Protein AF-A0AA39US02-F1 (afdb_monomer)

Structure (mmCIF, N/CA/C/O backbone):
data_AF-A0AA39US02-F1
#
_entry.id   AF-A0AA39US02-F1
#
loop_
_atom_site.group_PDB
_atom_site.id
_atom_site.type_symbol
_atom_site.label_atom_id
_atom_site.label_alt_id
_atom_site.label_comp_id
_atom_site.label_asym_id
_atom_site.label_entity_id
_atom_site.label_seq_id
_atom_site.pdbx_PDB_ins_code
_atom_site.Cartn_x
_atom_site.Cartn_y
_atom_site.Cartn_z
_atom_site.occupancy
_atom_site.B_iso_or_equiv
_atom_site.auth_seq_id
_atom_site.auth_comp_id
_atom_site.auth_asym_id
_atom_site.auth_atom_id
_atom_site.pdbx_PDB_model_num
ATOM 1 N N . MET A 1 1 ? -36.348 -2.500 41.855 1.00 36.16 1 MET A N 1
ATOM 2 C CA . MET A 1 1 ? -35.768 -3.757 41.333 1.00 36.16 1 MET A CA 1
ATOM 3 C C . MET A 1 1 ? -35.780 -3.617 39.816 1.00 36.16 1 MET A C 1
ATOM 5 O O . MET A 1 1 ? -36.863 -3.506 39.274 1.00 36.16 1 MET A O 1
ATOM 9 N N . SER A 1 2 ? -34.667 -3.155 39.231 1.00 40.91 2 SER A N 1
ATOM 10 C CA . SER A 1 2 ? -33.754 -3.962 38.389 1.00 40.91 2 SER A CA 1
ATOM 11 C C . SER A 1 2 ? -34.425 -4.454 37.097 1.00 40.91 2 SER A C 1
ATOM 13 O O . SER A 1 2 ? -35.459 -5.095 37.196 1.00 40.91 2 SER A O 1
ATOM 15 N N . ASN A 1 3 ? -33.932 -4.268 35.872 1.00 40.62 3 ASN A N 1
ATOM 16 C CA . ASN A 1 3 ? -32.746 -3.638 35.269 1.00 40.62 3 ASN A CA 1
ATOM 17 C C . ASN A 1 3 ? -32.975 -3.701 33.740 1.00 40.62 3 ASN A C 1
ATOM 19 O O . ASN A 1 3 ? -33.806 -4.485 33.285 1.00 40.62 3 ASN A O 1
ATOM 23 N N . GLY A 1 4 ? -32.164 -2.996 32.947 1.00 38.41 4 GLY A N 1
ATOM 24 C CA . GLY A 1 4 ? -31.862 -3.464 31.586 1.00 38.41 4 GLY A CA 1
ATOM 25 C C . GLY A 1 4 ? -31.944 -2.398 30.513 1.00 38.41 4 GLY A C 1
ATOM 26 O O . GLY A 1 4 ? -32.819 -2.432 29.657 1.00 38.41 4 GLY A O 1
ATOM 27 N N . TRP A 1 5 ? -31.005 -1.462 30.567 1.00 33.34 5 TRP A N 1
ATOM 28 C CA . TRP A 1 5 ? -30.626 -0.594 29.467 1.00 33.34 5 TRP A CA 1
ATOM 29 C C . TRP A 1 5 ? -30.527 -1.391 28.160 1.00 33.34 5 TRP A C 1
ATOM 31 O O . TRP A 1 5 ? -29.700 -2.293 28.037 1.00 33.34 5 TRP A O 1
ATOM 41 N N . ALA A 1 6 ? -31.362 -1.044 27.181 1.00 42.78 6 ALA A N 1
ATOM 42 C CA . ALA A 1 6 ? -31.100 -1.374 25.791 1.00 42.78 6 ALA A CA 1
ATOM 43 C C . ALA A 1 6 ? -29.946 -0.476 25.344 1.00 42.78 6 ALA A C 1
ATOM 45 O O . ALA A 1 6 ? -30.147 0.624 24.829 1.00 42.78 6 ALA A O 1
ATOM 46 N N . GLU A 1 7 ? -28.728 -0.929 25.620 1.00 45.16 7 GLU A N 1
ATOM 47 C CA . GLU A 1 7 ? -27.523 -0.394 25.012 1.00 45.16 7 GLU A CA 1
ATOM 48 C C . GLU A 1 7 ? -27.620 -0.731 23.523 1.00 45.16 7 GLU A C 1
ATOM 50 O O . GLU A 1 7 ? -27.273 -1.818 23.061 1.00 45.16 7 GLU A O 1
ATOM 55 N N . GLN A 1 8 ? -28.243 0.181 22.779 1.00 40.25 8 GLN A N 1
ATOM 56 C CA . GLN A 1 8 ? -28.275 0.149 21.331 1.00 40.25 8 GLN A CA 1
ATOM 57 C C . GLN A 1 8 ? -26.829 0.311 20.888 1.00 40.25 8 GLN A C 1
ATOM 59 O O . GLN A 1 8 ? -26.311 1.424 20.798 1.00 40.25 8 GLN A O 1
ATOM 64 N N . GLN A 1 9 ? -26.166 -0.821 20.664 1.00 37.00 9 GLN A N 1
ATOM 65 C CA . GLN A 1 9 ? -24.922 -0.864 19.924 1.00 37.00 9 GLN A CA 1
ATOM 66 C C . GLN A 1 9 ? -25.220 -0.182 18.596 1.00 37.00 9 GLN A C 1
ATOM 68 O O . GLN A 1 9 ? -25.953 -0.706 17.755 1.00 37.00 9 GLN A O 1
ATOM 73 N N . THR A 1 10 ? -24.731 1.043 18.446 1.00 37.12 10 THR A N 1
ATOM 74 C CA . THR A 1 10 ? -24.774 1.728 17.170 1.00 37.12 10 THR A CA 1
ATOM 75 C C . THR A 1 10 ? -23.945 0.862 16.238 1.00 37.12 10 THR A C 1
ATOM 77 O O . THR A 1 10 ? -22.725 0.785 16.355 1.00 37.12 10 THR A O 1
ATOM 80 N N . VAL A 1 11 ? -24.616 0.122 15.354 1.00 44.53 11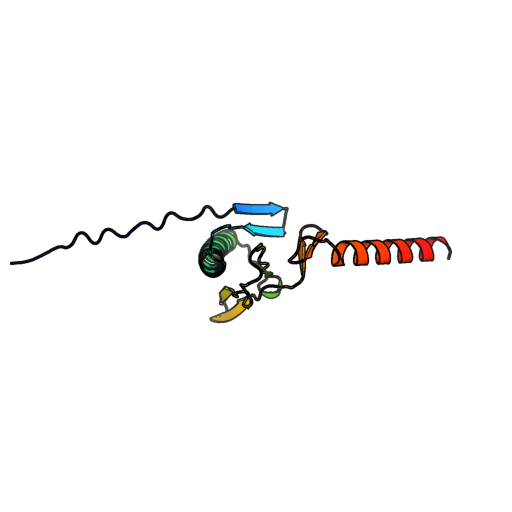 VAL A N 1
ATOM 81 C CA . VAL A 1 11 ? -23.948 -0.548 14.244 1.00 44.53 11 VAL A CA 1
ATOM 82 C C . VAL A 1 11 ? -23.363 0.587 13.423 1.00 44.53 11 VAL A C 1
ATOM 84 O O . VAL A 1 11 ? -24.062 1.239 12.648 1.00 44.53 11 VAL A O 1
ATOM 87 N N . GLN A 1 12 ? -22.102 0.914 13.692 1.00 40.81 12 GLN A N 1
ATOM 88 C CA . GLN A 1 12 ? -21.359 1.921 12.967 1.00 40.81 12 GLN A CA 1
ATOM 89 C C . GLN A 1 12 ? -21.385 1.459 11.517 1.00 40.81 12 GLN A C 1
ATOM 91 O O . GLN A 1 12 ? -20.768 0.447 11.194 1.00 40.81 12 GLN A O 1
ATOM 96 N N . GLN A 1 13 ? -22.195 2.118 10.681 1.00 43.53 13 GLN A N 1
ATOM 97 C CA . GLN A 1 13 ? -22.382 1.713 9.292 1.00 43.53 13 GLN A CA 1
ATOM 98 C C . GLN A 1 13 ? -20.999 1.532 8.669 1.00 43.53 13 GLN A C 1
ATOM 100 O O . GLN A 1 13 ? -20.224 2.492 8.566 1.00 43.53 13 GLN A O 1
ATOM 105 N N . ALA A 1 14 ? -20.673 0.277 8.346 1.00 52.28 14 ALA A N 1
ATOM 106 C CA . ALA A 1 14 ? -19.401 -0.078 7.755 1.00 52.28 14 ALA A CA 1
ATOM 107 C C . ALA A 1 14 ? -19.280 0.743 6.478 1.00 52.28 14 ALA A C 1
ATOM 109 O O . ALA A 1 14 ? -20.109 0.643 5.573 1.00 52.28 14 ALA A O 1
ATOM 110 N N . THR A 1 15 ? -18.288 1.626 6.434 1.00 60.59 15 THR A N 1
ATOM 111 C CA . THR A 1 15 ? -17.992 2.330 5.191 1.00 60.59 15 THR A CA 1
ATOM 112 C C . THR A 1 15 ? -17.558 1.239 4.212 1.00 60.59 15 THR A C 1
ATOM 114 O O . THR A 1 15 ? -16.661 0.473 4.573 1.00 60.59 15 THR A O 1
ATOM 117 N N . PRO A 1 16 ? -18.222 1.071 3.053 1.00 83.44 16 PRO A N 1
ATOM 118 C CA . PRO A 1 16 ? -17.958 -0.070 2.190 1.00 83.44 16 PRO A CA 1
ATOM 119 C C . PRO A 1 16 ? -16.492 -0.040 1.760 1.00 83.44 16 PRO A C 1
ATOM 121 O O . PRO A 1 16 ? -16.018 0.948 1.197 1.00 83.44 16 PRO A O 1
ATOM 124 N N . VAL A 1 17 ? -15.768 -1.112 2.080 1.00 94.31 17 VAL A N 1
ATOM 125 C CA . VAL A 1 17 ? -14.388 -1.307 1.638 1.00 94.31 17 VAL A CA 1
ATOM 126 C C . VAL A 1 17 ? -14.427 -1.963 0.273 1.00 94.31 17 VAL A C 1
ATOM 128 O O . VAL A 1 17 ? -15.048 -3.010 0.099 1.00 94.31 17 VAL A O 1
ATOM 131 N N . SER A 1 18 ? -13.744 -1.361 -0.691 1.00 95.19 18 SER A N 1
ATOM 132 C CA . SER A 1 18 ? -13.593 -1.931 -2.023 1.00 95.19 18 SER A CA 1
ATOM 133 C C . SER A 1 18 ? -12.334 -2.786 -2.076 1.00 95.19 18 SER A C 1
ATOM 135 O O . SER A 1 18 ? -11.237 -2.298 -1.802 1.00 95.19 18 SER A O 1
ATOM 137 N N . LEU A 1 19 ? -12.488 -4.048 -2.467 1.00 93.75 19 LEU A N 1
ATOM 138 C CA . LEU A 1 19 ? -11.388 -4.956 -2.776 1.00 93.75 19 LEU A CA 1
ATOM 139 C C . LEU A 1 19 ? -11.215 -5.031 -4.295 1.00 93.75 19 LEU A C 1
ATOM 141 O O . LEU A 1 19 ? -12.167 -5.328 -5.014 1.00 93.75 19 LEU A O 1
ATOM 145 N N . PHE A 1 20 ? -9.999 -4.794 -4.779 1.00 93.62 20 PHE A N 1
ATOM 146 C CA . PHE A 1 20 ? -9.627 -5.035 -6.170 1.00 93.62 20 PHE A CA 1
ATOM 147 C C . PHE A 1 20 ? -8.497 -6.056 -6.210 1.00 93.62 20 PHE A C 1
ATOM 149 O O . PHE A 1 20 ? -7.518 -5.912 -5.481 1.00 93.62 20 PHE A O 1
ATOM 156 N N . MET A 1 21 ? -8.622 -7.047 -7.086 1.00 92.31 21 MET A N 1
ATOM 157 C CA . MET A 1 21 ? -7.646 -8.119 -7.255 1.00 92.31 21 MET A CA 1
ATOM 158 C C . MET A 1 21 ? -7.291 -8.266 -8.732 1.00 92.31 21 MET A C 1
ATOM 160 O O . MET A 1 21 ? -8.161 -8.144 -9.597 1.00 92.31 21 MET A O 1
ATOM 164 N N . TYR A 1 22 ? -6.027 -8.555 -9.009 1.00 92.69 22 TYR A N 1
ATOM 165 C CA . TYR A 1 22 ? -5.525 -8.961 -10.312 1.00 92.69 22 TYR A CA 1
ATOM 166 C C . TYR A 1 22 ? -4.429 -10.005 -10.102 1.00 92.69 22 TYR A C 1
ATOM 168 O O . TYR A 1 22 ? -3.340 -9.669 -9.658 1.00 92.69 22 TYR A O 1
ATOM 176 N N . VAL A 1 23 ? -4.716 -11.270 -10.423 1.00 90.88 23 VAL A N 1
ATOM 177 C CA . VAL A 1 23 ? -3.808 -12.397 -10.142 1.00 90.88 23 VAL A CA 1
ATOM 178 C C . VAL A 1 23 ? -3.386 -12.385 -8.660 1.00 90.88 23 VAL A C 1
ATOM 180 O O . VAL A 1 23 ? -4.244 -12.584 -7.800 1.00 90.88 23 VAL A O 1
ATOM 183 N N . ASP A 1 24 ? -2.113 -12.138 -8.358 1.00 88.38 24 ASP A N 1
ATOM 184 C CA . ASP A 1 24 ? -1.523 -12.064 -7.021 1.00 88.38 24 ASP A CA 1
ATOM 185 C C . ASP A 1 24 ? -1.517 -10.643 -6.429 1.00 88.38 24 ASP A C 1
ATOM 187 O O . ASP A 1 24 ? -1.375 -10.485 -5.215 1.00 88.38 24 ASP A O 1
ATOM 191 N N . ASP A 1 25 ? -1.744 -9.615 -7.249 1.00 90.31 25 ASP A N 1
ATOM 192 C CA . ASP A 1 25 ? -1.818 -8.224 -6.812 1.00 90.31 25 ASP A CA 1
ATOM 193 C C . ASP A 1 25 ? -3.212 -7.907 -6.240 1.00 90.31 25 ASP A C 1
ATOM 195 O O . ASP A 1 25 ? -4.231 -7.960 -6.937 1.00 90.31 25 ASP A O 1
ATOM 199 N N . GLY A 1 26 ? -3.270 -7.515 -4.962 1.00 92.69 26 GLY A N 1
ATOM 200 C CA . GLY A 1 26 ? -4.500 -7.125 -4.264 1.00 92.69 26 GLY A 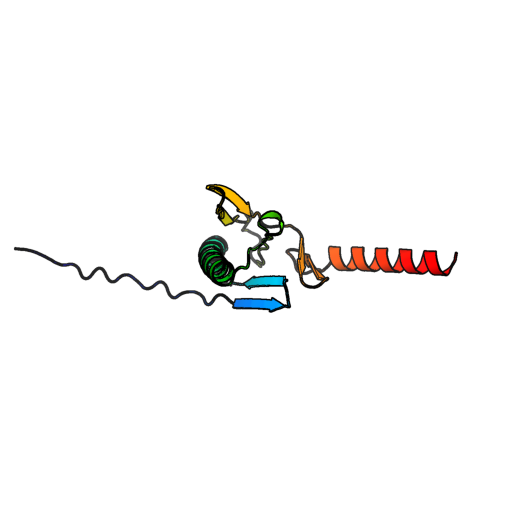CA 1
ATOM 201 C C . GLY A 1 26 ? -4.426 -5.739 -3.624 1.00 92.69 26 GLY A C 1
ATOM 202 O O . GLY A 1 26 ? -3.416 -5.385 -3.020 1.00 92.69 26 GLY A O 1
ATOM 203 N N . LYS A 1 27 ? -5.510 -4.956 -3.706 1.00 94.44 27 LYS A N 1
ATOM 204 C CA . LYS A 1 27 ? -5.642 -3.670 -2.998 1.00 94.44 27 LYS A CA 1
ATOM 205 C C . LYS A 1 27 ? -6.992 -3.522 -2.303 1.00 94.44 27 LYS A C 1
ATOM 207 O O . LYS A 1 27 ? -8.043 -3.823 -2.869 1.00 94.44 27 LYS A O 1
ATOM 212 N N . LEU A 1 28 ? -6.949 -2.973 -1.093 1.00 96.19 28 LEU A N 1
ATOM 213 C CA . LEU A 1 28 ? -8.118 -2.513 -0.350 1.00 96.19 28 LEU A CA 1
ATOM 214 C C . LEU A 1 28 ? -8.207 -0.992 -0.444 1.00 96.19 28 LEU A C 1
ATOM 216 O O . LEU A 1 28 ? -7.201 -0.291 -0.335 1.00 96.19 28 LEU A O 1
ATOM 220 N N . TYR A 1 29 ? -9.415 -0.482 -0.635 1.00 95.50 29 TYR A N 1
ATOM 221 C CA . TYR A 1 29 ? -9.681 0.943 -0.746 1.00 95.50 29 TYR A CA 1
ATOM 222 C C . TYR A 1 29 ? -10.870 1.333 0.124 1.00 95.50 29 TYR A C 1
ATOM 224 O O . TYR A 1 29 ? -11.916 0.688 0.102 1.00 95.50 29 TYR A O 1
ATOM 232 N N . VAL A 1 30 ? -10.715 2.430 0.856 1.00 95.62 30 VAL A N 1
ATOM 233 C CA . VAL A 1 30 ? -11.778 3.053 1.640 1.00 95.62 30 VAL A CA 1
ATOM 234 C C . VAL A 1 30 ? -11.664 4.567 1.507 1.00 95.62 30 VAL A C 1
ATOM 236 O O . VAL A 1 30 ? -10.572 5.107 1.320 1.00 95.62 30 VAL A O 1
ATOM 239 N N . SER A 1 31 ? -12.795 5.255 1.611 1.00 93.00 31 SER A N 1
ATOM 240 C CA . SER A 1 31 ? -12.853 6.712 1.637 1.00 93.00 31 SER A CA 1
ATOM 241 C C . SER A 1 31 ? -13.816 7.170 2.725 1.00 93.00 31 SER A C 1
ATOM 243 O O . SER A 1 31 ? -14.908 6.623 2.869 1.00 93.00 31 SER A O 1
ATOM 245 N N . SER A 1 32 ? -13.402 8.168 3.498 1.00 91.69 32 SER A N 1
ATOM 246 C CA . SER A 1 32 ? -14.203 8.818 4.532 1.00 91.69 32 SER A CA 1
ATOM 247 C C . SER A 1 32 ? -13.624 10.205 4.828 1.00 91.69 32 SER A C 1
ATOM 249 O O . SER A 1 32 ? -12.649 10.632 4.205 1.00 91.69 32 SER A O 1
ATOM 251 N N . GLU A 1 33 ? -14.208 10.922 5.786 1.00 89.19 33 GLU A N 1
ATOM 252 C CA . GLU A 1 33 ? -13.763 12.264 6.177 1.00 89.19 33 GLU A CA 1
ATOM 253 C C . GLU A 1 33 ? -12.524 12.286 7.097 1.00 89.19 33 GLU A C 1
ATOM 255 O O . GLU A 1 33 ? -12.017 13.373 7.392 1.00 89.19 33 GLU A O 1
ATOM 260 N N . SER A 1 34 ? -12.032 11.120 7.544 1.00 89.88 34 SER A N 1
ATOM 261 C CA . SER A 1 34 ? -10.868 10.972 8.434 1.00 89.88 34 SER A CA 1
ATOM 262 C C . SER A 1 34 ? -9.934 9.856 7.958 1.00 89.88 34 SER A C 1
ATOM 264 O O . SER A 1 34 ? -10.362 8.739 7.658 1.00 89.88 34 SER A O 1
ATOM 266 N N . LEU A 1 35 ? -8.631 10.153 7.923 1.00 91.81 35 LEU A N 1
ATOM 267 C CA . LEU A 1 35 ? -7.606 9.163 7.586 1.00 91.81 35 LEU A CA 1
ATOM 268 C C . LEU A 1 35 ? -7.448 8.117 8.696 1.00 91.81 35 LEU A C 1
ATOM 270 O O . LEU A 1 35 ? -7.177 6.957 8.406 1.00 91.81 35 LEU A O 1
ATOM 274 N N . GLU A 1 36 ? -7.657 8.503 9.952 1.00 92.44 36 GLU A N 1
ATOM 275 C CA . GLU A 1 36 ? -7.624 7.619 11.118 1.00 92.44 36 GLU A CA 1
ATOM 276 C C . GLU A 1 36 ? -8.741 6.578 11.032 1.00 92.44 36 GLU A C 1
ATOM 278 O O . GLU A 1 36 ? -8.476 5.380 11.121 1.00 92.44 36 GLU A O 1
ATOM 283 N N . LYS A 1 37 ? -9.970 7.018 10.726 1.00 93.06 37 LYS A N 1
ATOM 284 C CA . LYS A 1 37 ? -11.097 6.107 10.486 1.00 93.06 37 LYS A CA 1
ATOM 285 C C . LYS A 1 37 ? -10.813 5.160 9.316 1.00 93.06 37 LYS A C 1
ATOM 287 O O . LYS A 1 37 ? -11.107 3.970 9.396 1.00 93.06 37 LYS A O 1
ATOM 292 N N . ASN A 1 38 ? -10.209 5.663 8.237 1.00 94.62 38 ASN A N 1
ATOM 293 C CA . ASN A 1 38 ? -9.816 4.820 7.105 1.00 94.62 38 ASN A CA 1
ATOM 294 C C . ASN A 1 38 ? -8.794 3.751 7.514 1.00 94.62 38 ASN A C 1
ATOM 296 O O . ASN A 1 38 ? -8.927 2.603 7.106 1.00 94.62 38 ASN A O 1
ATOM 300 N N . VAL A 1 39 ? -7.798 4.103 8.331 1.00 95.31 39 VAL A N 1
ATOM 301 C CA . VAL A 1 39 ? -6.789 3.168 8.858 1.00 95.31 39 VAL A CA 1
ATOM 302 C C . VAL A 1 39 ? -7.434 2.068 9.700 1.00 95.31 39 VAL A C 1
ATOM 304 O O . VAL A 1 39 ? -7.076 0.902 9.537 1.00 95.31 39 VAL A O 1
ATOM 307 N N . GLU A 1 40 ? -8.401 2.402 10.555 1.00 95.12 40 GLU A N 1
ATOM 308 C CA . GLU A 1 40 ? -9.144 1.415 11.352 1.00 95.12 40 GLU A CA 1
ATOM 309 C C . GLU A 1 40 ? -9.949 0.459 10.467 1.00 95.12 40 GLU A C 1
ATOM 311 O O . GLU A 1 40 ? -9.866 -0.760 10.627 1.00 95.12 40 GLU A O 1
ATOM 316 N N . ILE A 1 41 ? -10.665 0.995 9.477 1.00 95.75 41 ILE A N 1
ATOM 317 C CA . ILE A 1 41 ? -11.462 0.189 8.548 1.00 95.75 41 ILE A CA 1
ATOM 318 C C . ILE A 1 41 ? -10.565 -0.715 7.692 1.00 95.75 41 ILE A C 1
ATOM 320 O O . ILE A 1 41 ? -10.849 -1.905 7.548 1.00 95.75 41 ILE A O 1
ATOM 324 N N . LEU A 1 42 ? -9.462 -0.182 7.154 1.00 96.81 42 LEU A N 1
ATOM 325 C CA . LEU A 1 42 ? -8.491 -0.958 6.379 1.00 96.81 42 LEU A CA 1
ATOM 326 C C . LEU A 1 42 ? -7.853 -2.056 7.223 1.00 96.81 42 LEU A C 1
ATOM 328 O O . LEU A 1 42 ? -7.661 -3.160 6.722 1.00 96.81 42 LEU A O 1
ATOM 332 N N . LYS A 1 43 ? -7.553 -1.784 8.498 1.00 96.25 43 LYS A N 1
ATOM 333 C CA . LYS A 1 43 ? -7.013 -2.790 9.413 1.00 96.25 43 LYS A CA 1
ATOM 334 C C . LYS A 1 43 ? -7.975 -3.965 9.570 1.00 96.25 43 LYS A C 1
ATOM 336 O O . LYS A 1 43 ? -7.552 -5.112 9.425 1.00 96.25 43 LYS A O 1
ATOM 341 N N . THR A 1 44 ? -9.246 -3.686 9.844 1.00 95.06 44 THR A N 1
ATOM 342 C CA . THR A 1 44 ? -10.276 -4.722 9.990 1.00 95.06 44 THR A CA 1
ATOM 343 C C . THR A 1 44 ? -10.450 -5.495 8.684 1.00 95.06 44 THR A C 1
ATOM 345 O O . THR A 1 44 ? -10.340 -6.717 8.681 1.00 95.06 44 THR A O 1
ATOM 348 N N . ALA A 1 45 ? -10.610 -4.801 7.554 1.00 95.31 45 ALA A N 1
ATOM 349 C CA . ALA A 1 45 ? -10.798 -5.441 6.254 1.00 95.31 45 ALA A CA 1
ATOM 350 C C . ALA A 1 45 ? -9.598 -6.296 5.823 1.00 95.31 45 ALA A C 1
ATOM 352 O O . ALA A 1 45 ? -9.779 -7.405 5.327 1.00 95.31 45 ALA A O 1
ATOM 353 N N . TYR A 1 46 ? -8.373 -5.815 6.045 1.00 95.25 46 TYR A N 1
ATOM 354 C CA . TYR A 1 46 ? -7.166 -6.589 5.772 1.00 95.25 46 TYR A CA 1
ATOM 355 C C . TYR A 1 46 ? -7.075 -7.822 6.673 1.00 95.25 46 TYR A C 1
ATOM 357 O O . TYR A 1 46 ? -6.695 -8.887 6.200 1.00 95.25 46 TYR A O 1
ATOM 365 N N . THR A 1 47 ? -7.454 -7.706 7.949 1.00 93.62 47 THR A N 1
ATOM 366 C CA . THR A 1 47 ? -7.451 -8.843 8.884 1.00 93.62 47 THR A CA 1
ATOM 367 C C . THR A 1 47 ? -8.421 -9.930 8.423 1.00 93.62 47 THR A C 1
ATOM 369 O O . THR A 1 47 ? -8.032 -11.092 8.335 1.00 93.62 47 THR A O 1
ATOM 372 N N . GLU A 1 48 ? -9.644 -9.559 8.041 1.00 93.50 48 GLU A N 1
ATOM 373 C CA . GLU A 1 48 ? -10.640 -10.490 7.490 1.00 93.50 48 GLU A CA 1
ATOM 374 C C . GLU A 1 48 ? -10.172 -11.130 6.174 1.00 93.50 48 GLU A C 1
ATOM 376 O O . GLU A 1 48 ? -10.257 -12.350 5.998 1.00 93.50 48 GLU A O 1
ATOM 381 N N . ALA A 1 49 ? -9.619 -10.326 5.259 1.00 92.94 49 ALA A N 1
ATOM 382 C CA . ALA A 1 49 ? -9.069 -10.819 4.000 1.00 92.94 49 ALA A CA 1
ATOM 383 C C . ALA A 1 49 ? -7.906 -11.793 4.237 1.00 92.94 49 ALA A C 1
ATOM 385 O O . ALA A 1 49 ? -7.867 -12.858 3.622 1.00 92.94 49 ALA A O 1
ATOM 386 N N . ASN A 1 50 ? -7.003 -11.474 5.169 1.00 92.19 50 ASN A N 1
ATOM 387 C CA . ASN A 1 50 ? -5.893 -12.341 5.547 1.00 92.19 50 ASN A CA 1
ATOM 388 C C . ASN A 1 50 ? -6.402 -13.670 6.126 1.00 92.19 50 ASN A C 1
ATOM 390 O O . ASN A 1 50 ? -5.993 -14.738 5.682 1.00 92.19 50 ASN A O 1
ATOM 394 N N . LEU A 1 51 ? -7.363 -13.633 7.056 1.00 92.31 51 LEU A N 1
ATOM 395 C CA . LEU A 1 51 ? -7.979 -14.846 7.606 1.00 92.31 51 LEU A CA 1
ATOM 396 C C . LEU A 1 51 ? -8.626 -15.711 6.518 1.00 92.31 51 LEU A C 1
ATOM 398 O O . LEU A 1 51 ? -8.520 -16.938 6.555 1.00 92.31 51 LEU A O 1
ATOM 402 N N . TRP A 1 52 ? -9.290 -15.097 5.537 1.00 93.00 52 TRP A N 1
ATOM 403 C CA . TRP A 1 52 ? -9.832 -15.822 4.392 1.00 93.00 52 TRP A CA 1
ATOM 404 C C . TRP A 1 52 ? -8.738 -16.440 3.513 1.00 93.00 52 TRP A C 1
ATOM 406 O O . TRP A 1 52 ? -8.828 -17.634 3.234 1.00 93.00 52 TRP A O 1
ATOM 416 N N . MET A 1 53 ? -7.695 -15.684 3.146 1.00 92.62 53 MET A N 1
ATOM 417 C CA . MET A 1 53 ? -6.568 -16.183 2.341 1.00 92.62 53 MET A CA 1
ATOM 418 C C . MET A 1 53 ? -5.946 -17.428 2.977 1.00 92.62 53 MET A C 1
ATOM 420 O O . MET A 1 53 ? -5.772 -18.450 2.316 1.00 92.62 53 MET A O 1
ATOM 424 N N . ARG A 1 54 ? -5.731 -17.399 4.293 1.00 91.94 54 ARG A N 1
ATOM 425 C CA . ARG A 1 54 ? -5.176 -18.539 5.031 1.00 91.94 54 ARG A CA 1
ATOM 426 C C . ARG A 1 54 ? -6.050 -19.778 4.966 1.00 91.94 54 ARG A C 1
ATOM 428 O O . ARG A 1 54 ? -5.540 -20.880 4.792 1.00 91.94 54 ARG A O 1
ATOM 435 N N . ARG A 1 55 ? -7.372 -19.615 5.094 1.00 94.31 55 ARG A N 1
ATOM 436 C CA . ARG A 1 55 ? -8.317 -20.741 5.004 1.00 94.31 55 ARG A CA 1
ATOM 437 C C . ARG A 1 55 ? -8.242 -21.450 3.654 1.00 94.31 55 ARG A C 1
ATOM 439 O O . ARG A 1 55 ? -8.512 -22.643 3.600 1.00 94.31 55 ARG A O 1
ATOM 446 N N . VAL A 1 56 ? -7.864 -20.736 2.595 1.00 94.69 56 VAL A N 1
ATOM 447 C CA . VAL A 1 56 ? -7.683 -21.300 1.250 1.00 94.69 56 VAL A CA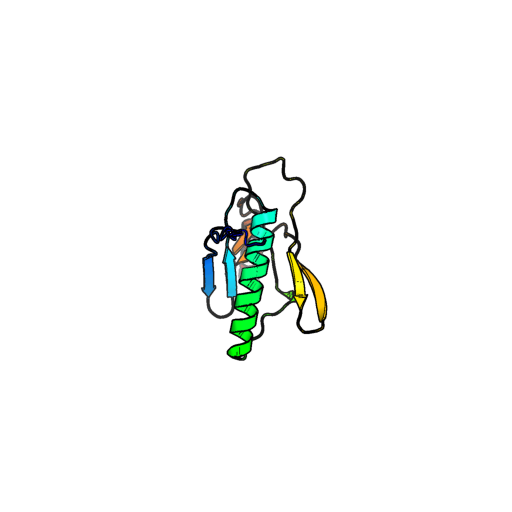 1
ATOM 448 C C . VAL A 1 56 ? -6.224 -21.663 0.937 1.00 94.69 56 VAL A C 1
ATOM 450 O O . VAL A 1 56 ? -5.910 -21.984 -0.204 1.00 94.69 56 VAL A O 1
ATOM 453 N N . GLY A 1 57 ? -5.333 -21.645 1.935 1.00 93.88 57 GLY A N 1
ATOM 454 C CA . GLY A 1 57 ? -3.924 -22.026 1.785 1.00 93.88 57 GLY A CA 1
ATOM 455 C C . GLY A 1 57 ? -3.029 -20.951 1.162 1.00 93.88 57 GLY A C 1
ATOM 456 O O . GLY A 1 57 ? -1.929 -21.265 0.714 1.00 93.88 57 GLY A O 1
ATOM 457 N N . LEU A 1 58 ? -3.481 -19.695 1.122 1.00 92.25 58 LEU A N 1
ATOM 458 C CA . LEU A 1 58 ? -2.712 -18.546 0.645 1.00 92.25 58 LEU A CA 1
ATOM 459 C C . LEU A 1 58 ? -2.1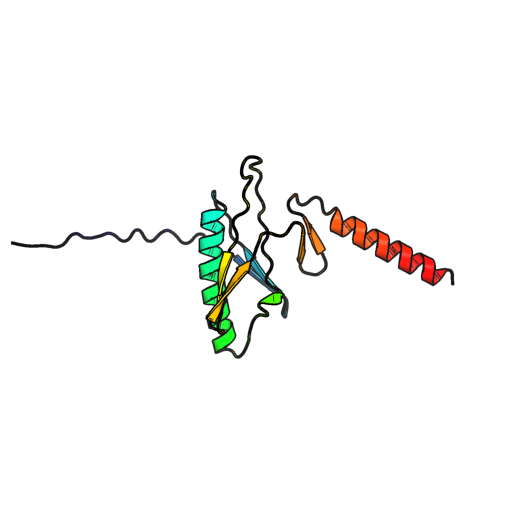95 -17.715 1.824 1.00 92.25 58 LEU A C 1
ATOM 461 O O . LEU A 1 58 ? -2.848 -17.615 2.862 1.00 92.25 58 LEU A O 1
ATOM 465 N N . ALA A 1 59 ? -1.042 -17.075 1.644 1.00 88.88 59 ALA A N 1
ATOM 466 C CA . ALA A 1 59 ? -0.452 -16.186 2.639 1.00 88.88 59 ALA A CA 1
ATOM 467 C C . ALA A 1 59 ? 0.042 -14.894 1.965 1.00 88.88 59 ALA A C 1
ATOM 469 O O . ALA A 1 59 ? 0.814 -14.974 1.006 1.00 88.88 59 ALA A O 1
ATOM 470 N N . PRO A 1 60 ? -0.384 -13.707 2.428 1.00 85.69 60 PRO A N 1
ATOM 471 C CA . PRO A 1 60 ? 0.145 -12.447 1.930 1.00 85.69 60 PRO A CA 1
ATOM 472 C C . PRO A 1 60 ? 1.557 -12.191 2.465 1.00 85.69 60 PRO A C 1
ATOM 474 O O . PRO A 1 60 ? 1.866 -12.463 3.622 1.00 85.69 60 PRO A O 1
ATOM 477 N N . ASP A 1 61 ? 2.405 -11.595 1.631 1.00 90.12 61 ASP A N 1
ATOM 478 C CA . ASP A 1 61 ? 3.763 -11.207 2.010 1.00 90.12 61 ASP A CA 1
ATOM 479 C C . ASP A 1 61 ? 3.744 -9.922 2.852 1.00 90.12 61 ASP A C 1
ATOM 481 O O . ASP A 1 61 ? 3.423 -8.833 2.364 1.00 90.12 61 ASP A O 1
ATOM 485 N N . PHE A 1 62 ? 4.094 -10.041 4.135 1.00 89.06 62 PHE A N 1
ATOM 486 C CA . PHE A 1 62 ? 4.079 -8.921 5.078 1.00 89.06 62 PHE A CA 1
ATOM 487 C C . PHE A 1 62 ? 5.049 -7.801 4.683 1.00 89.06 62 PHE A C 1
ATOM 489 O O . PHE A 1 62 ? 4.774 -6.638 4.979 1.00 89.06 62 PHE A O 1
ATOM 496 N N . SER A 1 63 ? 6.150 -8.138 4.000 1.00 88.56 63 SER A N 1
ATOM 497 C CA . SER A 1 63 ? 7.176 -7.178 3.575 1.00 88.56 63 SER A CA 1
ATOM 498 C C . SER A 1 63 ? 6.739 -6.315 2.390 1.00 88.56 63 SER A C 1
ATOM 500 O O . SER A 1 63 ? 7.290 -5.238 2.179 1.00 88.56 63 SER A O 1
ATOM 502 N N . LYS A 1 64 ? 5.719 -6.762 1.649 1.00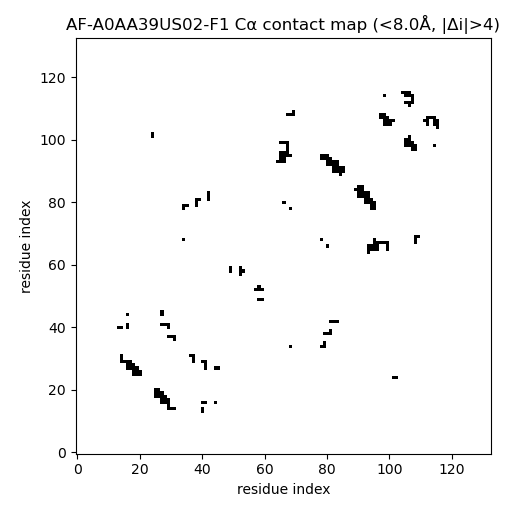 90.12 64 LYS A N 1
ATOM 503 C CA . LYS A 1 64 ? 5.174 -6.081 0.464 1.00 90.12 64 LYS A CA 1
ATOM 504 C C . LYS A 1 64 ? 3.923 -5.258 0.756 1.00 90.12 64 LYS A C 1
ATOM 506 O O . LYS A 1 64 ? 3.269 -4.780 -0.166 1.00 90.12 64 LYS A O 1
ATOM 511 N N . ARG A 1 65 ? 3.538 -5.116 2.026 1.00 94.25 65 ARG A N 1
ATOM 512 C CA . ARG A 1 65 ? 2.394 -4.281 2.398 1.00 94.25 65 ARG A CA 1
ATOM 513 C C . ARG A 1 65 ? 2.747 -2.816 2.198 1.00 94.25 65 ARG A C 1
ATOM 515 O O . ARG A 1 65 ? 3.668 -2.308 2.827 1.00 94.25 65 ARG A O 1
ATOM 522 N N . GLU A 1 66 ? 1.943 -2.132 1.402 1.00 95.38 66 GLU A N 1
ATOM 523 C CA . GLU A 1 66 ? 2.079 -0.701 1.156 1.00 95.38 66 GLU A CA 1
ATOM 524 C C . GLU A 1 66 ? 0.807 0.038 1.599 1.00 95.38 66 GLU A C 1
ATOM 526 O O . GLU A 1 66 ? -0.305 -0.492 1.524 1.00 95.38 66 GLU A O 1
ATOM 531 N N . LEU A 1 67 ? 0.961 1.278 2.068 1.00 96.31 67 LEU A N 1
ATOM 532 C CA . LEU A 1 67 ? -0.146 2.163 2.430 1.00 96.31 67 LEU A CA 1
ATOM 533 C C . LEU A 1 67 ? 0.031 3.508 1.731 1.00 96.31 67 LEU A C 1
ATOM 535 O O . LEU A 1 67 ? 1.126 4.055 1.669 1.00 96.31 67 LEU A O 1
ATOM 539 N N . MET A 1 68 ? -1.067 4.079 1.248 1.00 95.06 68 MET A N 1
ATOM 540 C CA . MET A 1 68 ? -1.084 5.410 0.654 1.00 95.06 68 MET A CA 1
ATOM 541 C C . MET A 1 68 ? -2.350 6.147 1.072 1.00 95.06 68 MET A C 1
ATOM 543 O O . MET A 1 68 ? -3.443 5.584 1.046 1.00 95.06 68 MET A O 1
ATOM 547 N N . HIS A 1 69 ? -2.202 7.429 1.408 1.00 93.62 69 HIS A N 1
ATOM 548 C CA . HIS A 1 69 ? -3.325 8.309 1.730 1.00 93.62 69 HIS A CA 1
ATOM 549 C C . HIS A 1 69 ? -3.495 9.377 0.663 1.00 93.62 69 HIS A C 1
ATOM 551 O O . HIS A 1 69 ? -2.583 10.169 0.417 1.00 93.62 69 HIS A O 1
ATOM 557 N N . TYR A 1 70 ? -4.703 9.472 0.116 1.00 91.50 70 TYR A N 1
ATOM 558 C CA . TYR A 1 70 ? -5.094 10.551 -0.785 1.00 91.50 70 TYR A CA 1
ATOM 559 C C . TYR A 1 70 ? -6.032 11.509 -0.056 1.00 91.50 70 TYR A C 1
ATOM 561 O O . TYR A 1 70 ? -7.144 11.147 0.318 1.00 91.50 70 TYR A O 1
ATOM 569 N N . THR A 1 71 ? -5.591 12.750 0.148 1.00 88.19 71 THR A N 1
ATOM 570 C CA . THR A 1 71 ? -6.403 13.795 0.783 1.00 88.19 71 THR A CA 1
ATOM 571 C C . THR A 1 71 ? -6.182 15.138 0.102 1.00 88.19 71 THR A C 1
ATOM 573 O O . THR A 1 71 ? -5.064 15.496 -0.270 1.00 88.19 71 THR A O 1
ATOM 576 N N . ARG A 1 72 ? -7.261 15.915 -0.048 1.00 82.88 72 ARG A N 1
ATOM 577 C CA . ARG A 1 72 ? -7.184 17.320 -0.482 1.00 82.88 72 ARG A CA 1
ATOM 578 C C . ARG A 1 72 ? -6.818 18.257 0.674 1.00 82.88 72 ARG A C 1
ATOM 580 O O . ARG A 1 72 ? -6.401 19.392 0.431 1.00 82.88 72 ARG A O 1
ATOM 587 N N . ARG A 1 73 ? -6.974 17.815 1.930 1.00 77.38 73 ARG A N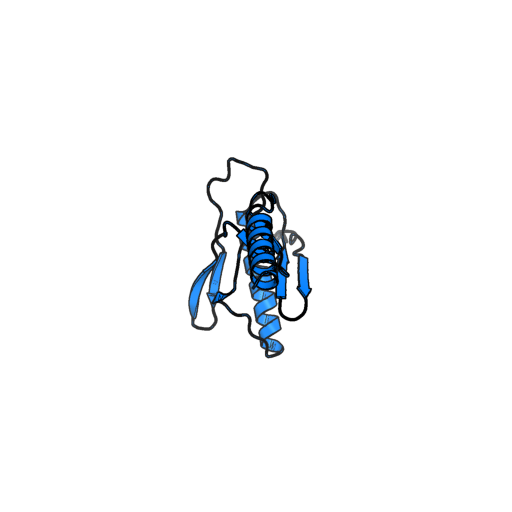 1
ATOM 588 C CA . ARG A 1 73 ? -6.717 18.634 3.120 1.00 77.38 73 ARG A CA 1
ATOM 589 C C . ARG A 1 73 ? -5.213 18.771 3.335 1.00 77.38 73 ARG A C 1
ATOM 591 O O . ARG A 1 73 ? -4.530 17.852 3.760 1.00 77.38 73 ARG A O 1
ATOM 598 N N . ARG A 1 74 ? -4.695 19.975 3.087 1.00 65.88 74 ARG A N 1
ATOM 599 C CA . ARG A 1 74 ? -3.270 20.307 3.278 1.00 65.88 74 ARG A CA 1
ATOM 600 C C . ARG A 1 74 ? -2.836 20.362 4.752 1.00 65.88 74 ARG A C 1
ATOM 602 O O . ARG A 1 74 ? -1.643 20.451 5.019 1.00 65.88 74 ARG A O 1
ATOM 609 N N . LYS A 1 75 ? -3.792 20.372 5.692 1.00 56.41 75 LYS A N 1
ATOM 610 C CA . LYS A 1 75 ? -3.542 20.499 7.138 1.00 56.41 75 LYS A CA 1
ATOM 611 C C . LYS A 1 75 ? -3.275 19.165 7.842 1.00 56.41 75 LYS A C 1
ATOM 613 O O . LYS A 1 75 ? -2.739 19.201 8.946 1.00 56.41 75 LYS A O 1
ATOM 618 N N . ASP A 1 76 ? -3.551 18.029 7.201 1.00 61.62 76 ASP A N 1
ATOM 619 C CA . ASP A 1 76 ? -3.240 16.701 7.743 1.00 61.62 76 ASP A CA 1
ATOM 620 C C . ASP A 1 76 ? -1.731 16.449 7.589 1.00 61.62 76 ASP A C 1
ATOM 622 O O . ASP A 1 76 ? -1.258 15.806 6.649 1.00 61.62 76 ASP A O 1
ATOM 626 N N . LYS A 1 77 ? -0.940 17.066 8.477 1.00 61.69 77 LYS A N 1
ATOM 627 C CA . LYS A 1 77 ? 0.527 16.942 8.490 1.00 61.69 77 LYS A CA 1
ATOM 628 C C . LYS A 1 77 ? 0.974 15.532 8.875 1.00 61.69 77 LYS A C 1
ATOM 630 O O . LYS A 1 77 ? 2.060 15.112 8.488 1.00 61.69 77 LYS A O 1
ATOM 635 N N . THR A 1 78 ? 0.144 14.803 9.611 1.00 76.56 78 THR A N 1
ATOM 636 C CA . THR A 1 78 ? 0.408 13.437 10.056 1.00 76.56 78 THR A CA 1
ATOM 637 C C . THR A 1 78 ? -0.351 12.460 9.171 1.00 76.56 78 THR A C 1
ATOM 639 O O . THR A 1 78 ? -1.566 12.546 9.042 1.00 76.56 78 THR A O 1
ATOM 642 N N . SER A 1 79 ? 0.368 11.540 8.530 1.00 88.31 79 SER A N 1
ATOM 643 C CA . SER A 1 79 ? -0.237 10.430 7.790 1.00 88.31 79 SER A CA 1
ATOM 644 C C . SER A 1 79 ? -0.302 9.220 8.728 1.00 88.31 79 SER A C 1
ATOM 646 O O . SER A 1 79 ? 0.760 8.727 9.118 1.00 88.31 79 SER A O 1
ATOM 648 N N . PRO A 1 80 ? -1.497 8.779 9.163 1.00 94.12 80 PRO A N 1
ATOM 649 C CA . PRO A 1 80 ? -1.604 7.681 10.114 1.00 94.12 80 PRO A CA 1
ATOM 650 C C . PRO A 1 80 ? -1.099 6.377 9.482 1.00 94.12 80 PRO A C 1
ATOM 652 O O . PRO A 1 80 ? -1.263 6.143 8.284 1.00 94.12 80 PRO A O 1
ATOM 655 N N . HIS A 1 81 ? -0.463 5.536 10.294 1.00 96.44 81 HIS A N 1
ATOM 656 C CA . HIS A 1 81 ? 0.022 4.213 9.897 1.00 96.44 81 HIS A CA 1
ATOM 657 C C . HIS A 1 81 ? -0.949 3.137 10.382 1.00 96.44 81 HIS A C 1
ATOM 659 O O . HIS A 1 81 ? -1.633 3.333 11.388 1.00 96.44 81 HIS A O 1
ATOM 665 N N . ILE A 1 82 ? -0.970 1.981 9.719 1.00 97.12 82 ILE A N 1
ATOM 666 C CA . ILE A 1 82 ? -1.700 0.814 10.225 1.00 97.12 82 ILE A CA 1
ATOM 667 C C . ILE A 1 82 ? -0.744 -0.047 11.050 1.00 97.12 82 ILE A C 1
ATOM 669 O O . ILE A 1 82 ? 0.381 -0.314 10.634 1.00 97.12 82 ILE A O 1
ATOM 673 N N . LYS A 1 83 ? -1.189 -0.487 12.228 1.00 96.56 83 LYS A N 1
ATOM 674 C CA . LYS A 1 83 ? -0.458 -1.424 13.089 1.00 96.56 83 LYS A CA 1
ATOM 675 C C . LYS A 1 83 ? -1.120 -2.800 13.026 1.00 96.56 83 LYS A C 1
ATOM 677 O O . LYS A 1 83 ? -2.257 -2.943 13.492 1.00 96.56 83 LYS A O 1
ATOM 682 N N . PHE A 1 84 ? -0.392 -3.784 12.512 1.00 94.62 84 PHE A N 1
ATOM 683 C CA . PHE A 1 84 ? -0.788 -5.190 12.471 1.00 94.62 84 PHE A CA 1
ATOM 684 C C . PHE A 1 84 ? -0.005 -5.990 13.512 1.00 94.62 84 PHE A C 1
ATOM 686 O O . PHE A 1 84 ? 1.159 -5.694 13.777 1.00 94.62 84 PHE A O 1
ATOM 693 N N . THR A 1 85 ? -0.659 -6.980 14.112 1.00 93.00 85 THR A N 1
ATOM 694 C CA . THR A 1 85 ? 0.009 -8.064 14.837 1.00 93.00 85 THR A CA 1
ATOM 695 C C . THR A 1 85 ? -0.108 -9.281 13.941 1.00 93.00 85 THR A C 1
ATOM 697 O O . THR A 1 85 ? -1.223 -9.723 13.664 1.00 93.00 85 THR A O 1
ATOM 700 N N . ASP A 1 86 ? 1.024 -9.722 13.412 1.00 89.12 86 ASP A N 1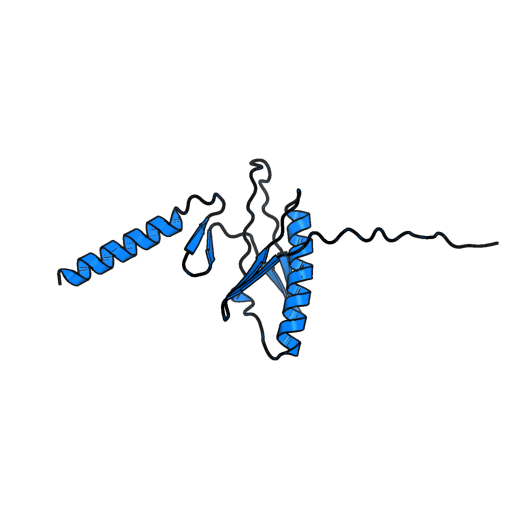
ATOM 701 C CA . ASP A 1 86 ? 1.096 -10.793 12.430 1.00 89.12 86 ASP A CA 1
ATOM 702 C C . ASP A 1 86 ? 1.152 -12.168 13.107 1.00 89.12 86 ASP A C 1
ATOM 704 O O . ASP A 1 86 ? 1.138 -12.297 14.332 1.00 89.12 86 ASP A O 1
ATOM 708 N N . GLU A 1 87 ? 1.160 -13.218 12.293 1.00 83.50 87 GLU A N 1
ATOM 709 C CA . GLU A 1 87 ? 1.052 -14.608 12.752 1.00 83.50 87 GLU A CA 1
ATOM 710 C C . GLU A 1 87 ? 2.274 -15.103 13.524 1.00 83.50 87 GLU A C 1
ATOM 712 O O . GLU A 1 87 ? 2.154 -15.976 14.377 1.00 83.50 87 GLU A O 1
ATOM 717 N N . ASP A 1 88 ? 3.436 -14.520 13.253 1.00 88.00 88 ASP A N 1
ATOM 718 C CA . ASP A 1 88 ? 4.665 -14.724 14.023 1.00 88.00 88 ASP A CA 1
ATOM 719 C C . ASP A 1 88 ? 4.632 -14.025 15.393 1.00 88.00 88 ASP A C 1
ATOM 721 O O . ASP A 1 88 ? 5.598 -14.088 16.152 1.00 88.00 88 ASP A O 1
ATOM 725 N N . GLY A 1 89 ? 3.522 -13.358 15.726 1.00 89.19 89 GLY A N 1
ATOM 726 C CA . GLY A 1 89 ? 3.363 -12.566 16.938 1.00 89.19 89 GLY A CA 1
ATOM 727 C C . GLY A 1 89 ? 4.059 -11.208 16.861 1.00 89.19 89 GLY A C 1
ATOM 728 O O . GLY A 1 89 ? 3.926 -10.401 17.788 1.00 89.19 89 GLY A O 1
ATOM 729 N N . GLU A 1 90 ? 4.768 -10.907 15.769 1.00 93.12 90 GLU A N 1
ATOM 730 C CA . GLU A 1 90 ? 5.427 -9.625 15.608 1.00 93.12 90 GLU A CA 1
ATOM 731 C C . GLU A 1 90 ? 4.418 -8.534 15.286 1.00 93.12 90 GLU A C 1
ATOM 733 O O . GLU A 1 90 ? 3.452 -8.679 14.535 1.00 93.12 90 GLU A O 1
ATOM 738 N N . THR A 1 91 ? 4.666 -7.377 15.877 1.00 94.75 91 THR A N 1
ATOM 739 C CA . THR A 1 91 ? 3.864 -6.194 15.632 1.00 94.75 91 THR A CA 1
ATOM 740 C C . THR A 1 91 ? 4.560 -5.311 14.612 1.00 94.75 91 THR A C 1
ATOM 742 O O . THR A 1 91 ? 5.588 -4.701 14.909 1.00 94.75 91 THR A O 1
ATOM 745 N N . ARG A 1 92 ? 3.957 -5.181 13.430 1.00 94.69 92 ARG A N 1
ATOM 746 C CA . ARG A 1 92 ? 4.486 -4.388 12.318 1.00 94.69 92 ARG A CA 1
ATOM 747 C C . ARG A 1 92 ? 3.631 -3.162 12.048 1.00 94.69 92 ARG A C 1
ATOM 749 O O . ARG A 1 92 ? 2.416 -3.148 12.261 1.00 94.69 92 ARG A O 1
ATOM 756 N N . LYS A 1 93 ? 4.284 -2.100 11.584 1.00 96.25 93 LYS A N 1
ATOM 757 C CA . LYS A 1 93 ? 3.638 -0.848 11.187 1.00 96.25 93 LYS A CA 1
ATOM 758 C C . LYS A 1 93 ? 3.792 -0.664 9.684 1.00 96.25 93 LYS A C 1
ATOM 760 O O . LYS A 1 93 ? 4.911 -0.682 9.190 1.00 96.25 93 LYS A O 1
ATOM 765 N N . VAL A 1 94 ? 2.679 -0.445 8.994 1.00 96.69 94 VAL A N 1
ATOM 766 C CA . VAL A 1 94 ? 2.647 -0.072 7.578 1.00 96.69 94 VAL A CA 1
ATOM 767 C C . VAL A 1 94 ? 2.457 1.437 7.513 1.00 96.69 94 VAL A C 1
ATOM 769 O O . VAL A 1 94 ? 1.381 1.954 7.837 1.00 96.69 94 VAL A O 1
ATOM 772 N N . PHE A 1 95 ? 3.533 2.146 7.185 1.00 95.56 95 PHE A N 1
ATOM 773 C CA . PHE A 1 95 ? 3.533 3.599 7.062 1.00 95.56 95 PHE A CA 1
ATOM 774 C C . PHE A 1 95 ? 3.048 4.019 5.679 1.00 95.56 95 PHE A C 1
ATOM 776 O O . PHE A 1 95 ? 3.134 3.263 4.718 1.00 95.56 95 PHE A O 1
ATOM 783 N N . ALA A 1 96 ? 2.506 5.231 5.596 1.00 94.19 96 ALA A N 1
ATOM 784 C CA . ALA A 1 96 ? 2.117 5.787 4.315 1.00 94.19 96 ALA A CA 1
ATOM 785 C C . ALA A 1 96 ? 3.362 6.124 3.488 1.00 94.19 96 ALA A C 1
ATOM 787 O O . ALA A 1 96 ? 4.192 6.927 3.921 1.00 94.19 96 ALA A O 1
ATOM 788 N N . GLU A 1 97 ? 3.453 5.539 2.303 1.00 93.69 97 GLU A N 1
ATOM 789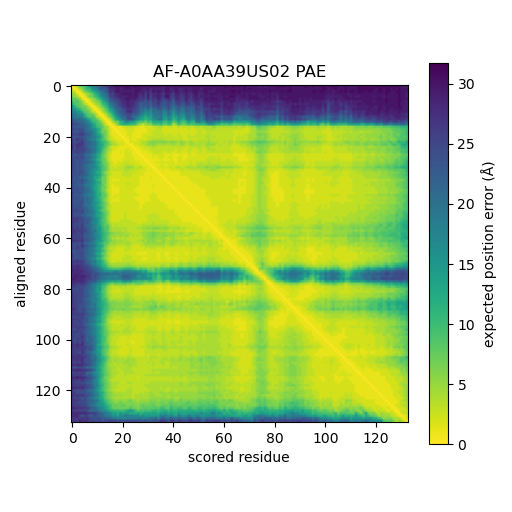 C CA . GLU A 1 97 ? 4.549 5.751 1.369 1.00 93.69 97 GLU A CA 1
ATOM 790 C C . GLU A 1 97 ? 4.392 7.074 0.608 1.00 93.69 97 GLU A C 1
ATOM 792 O O . GLU A 1 97 ? 3.303 7.647 0.503 1.00 93.69 97 GLU A O 1
ATOM 797 N N . ALA A 1 98 ? 5.492 7.585 0.054 1.00 91.12 98 ALA A N 1
ATOM 798 C CA . ALA A 1 98 ? 5.450 8.754 -0.832 1.00 91.12 98 ALA A CA 1
ATOM 799 C C . ALA A 1 98 ? 4.924 8.396 -2.234 1.00 91.12 98 ALA A C 1
ATOM 801 O O . ALA A 1 98 ? 4.239 9.208 -2.870 1.00 91.12 98 ALA A O 1
ATOM 802 N N . THR A 1 99 ? 5.211 7.165 -2.667 1.00 93.88 99 THR A N 1
ATOM 803 C CA . THR A 1 99 ? 4.812 6.582 -3.948 1.00 93.88 99 THR A CA 1
ATOM 804 C C . THR A 1 99 ? 4.526 5.095 -3.758 1.00 93.88 99 THR A C 1
ATOM 806 O O . THR A 1 99 ? 5.302 4.412 -3.105 1.00 93.88 99 THR A O 1
ATOM 809 N N . VAL A 1 100 ? 3.452 4.597 -4.368 1.00 94.69 100 VAL A N 1
ATOM 810 C CA . VAL A 1 100 ? 3.080 3.171 -4.399 1.00 94.69 100 VAL A CA 1
ATOM 811 C C . VAL A 1 100 ? 3.070 2.677 -5.837 1.00 94.69 100 VAL A C 1
ATOM 813 O O . VAL A 1 100 ? 2.695 3.430 -6.739 1.00 94.69 100 VAL A O 1
ATOM 816 N N . LYS A 1 101 ? 3.466 1.425 -6.077 1.00 94.31 101 LYS A N 1
ATOM 817 C CA . LYS A 1 101 ? 3.418 0.829 -7.416 1.00 94.31 101 LYS A CA 1
ATOM 818 C C . LYS A 1 101 ? 2.252 -0.150 -7.508 1.00 94.31 101 LYS A C 1
ATOM 820 O O . LYS A 1 101 ? 2.251 -1.178 -6.853 1.00 94.31 101 LYS A O 1
ATOM 825 N N . TRP A 1 102 ? 1.298 0.124 -8.393 1.00 94.06 102 TRP A N 1
ATOM 826 C CA . TRP A 1 102 ? 0.157 -0.757 -8.646 1.00 94.06 102 TRP A CA 1
ATOM 827 C C . TRP A 1 102 ? 0.068 -1.101 -10.133 1.00 94.06 102 TRP A C 1
ATOM 829 O O . TRP A 1 102 ? -0.012 -0.195 -10.964 1.00 94.06 102 TRP A O 1
ATOM 839 N N . LEU A 1 103 ? 0.102 -2.395 -10.477 1.00 93.62 103 LEU A N 1
ATOM 840 C CA . LEU A 1 103 ? 0.030 -2.897 -11.862 1.00 93.62 103 LEU A CA 1
ATOM 841 C C . LEU A 1 103 ? 0.997 -2.187 -12.829 1.00 93.62 103 LEU A C 1
ATOM 843 O O . LEU A 1 103 ? 0.653 -1.832 -13.954 1.00 93.62 103 LEU A O 1
ATOM 847 N N . GLY A 1 104 ? 2.224 -1.928 -12.368 1.00 93.56 104 GLY A N 1
ATOM 848 C CA . GLY A 1 104 ? 3.265 -1.267 -13.164 1.00 93.56 104 GLY A CA 1
ATOM 849 C C . GLY A 1 104 ? 3.219 0.266 -13.175 1.00 93.56 104 GLY A C 1
ATOM 850 O O . GLY A 1 104 ? 4.176 0.888 -13.644 1.00 93.56 104 GLY A O 1
ATOM 851 N N . VAL A 1 105 ? 2.178 0.884 -12.615 1.00 95.00 105 VAL A N 1
ATOM 852 C CA . VAL A 1 105 ? 2.031 2.343 -12.525 1.00 95.00 105 VAL A CA 1
ATOM 853 C C . VAL A 1 105 ? 2.484 2.831 -11.153 1.00 95.00 105 VAL A C 1
ATOM 855 O O . VAL A 1 105 ? 2.080 2.282 -10.131 1.00 95.00 105 VAL A O 1
ATOM 858 N N . TYR A 1 106 ? 3.310 3.878 -11.125 1.00 96.00 106 TYR A N 1
ATOM 859 C CA . TYR A 1 106 ? 3.727 4.525 -9.879 1.00 96.00 106 TYR A CA 1
ATOM 860 C C . TYR A 1 106 ? 2.760 5.667 -9.551 1.00 96.00 106 TYR A C 1
ATOM 862 O O . TYR A 1 106 ? 2.601 6.602 -10.335 1.00 96.00 106 TYR A O 1
ATOM 870 N N . LEU A 1 107 ? 2.118 5.583 -8.391 1.00 94.88 107 LEU A N 1
ATOM 871 C CA . LEU A 1 107 ? 1.137 6.535 -7.890 1.00 94.88 107 LEU A CA 1
ATOM 872 C C . LEU A 1 107 ? 1.757 7.336 -6.746 1.00 94.88 107 LEU A C 1
ATOM 87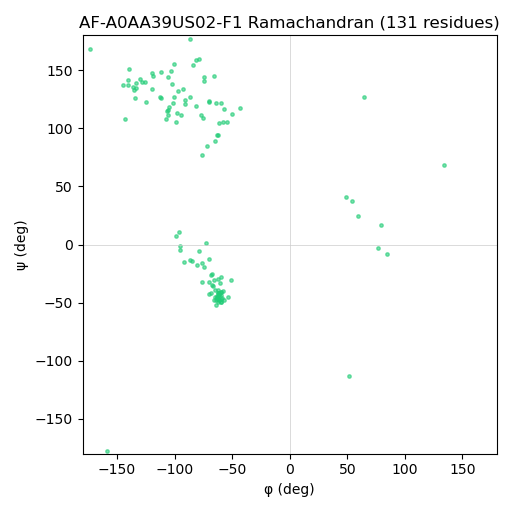4 O O . LEU A 1 107 ? 1.946 6.808 -5.651 1.00 94.88 107 LEU A O 1
ATOM 878 N N . ASP A 1 108 ? 2.062 8.611 -6.981 1.00 92.69 108 ASP A N 1
ATOM 879 C CA . ASP A 1 108 ? 2.469 9.514 -5.902 1.00 92.69 108 ASP A CA 1
ATOM 880 C C . ASP A 1 108 ? 1.260 10.063 -5.133 1.00 92.69 108 ASP A C 1
ATOM 882 O O . ASP A 1 108 ? 0.137 10.111 -5.641 1.00 92.69 108 ASP A O 1
ATOM 886 N N . LYS A 1 109 ? 1.497 10.527 -3.902 1.00 88.88 109 LYS A N 1
ATOM 887 C CA . LYS A 1 109 ? 0.466 11.080 -3.002 1.00 88.88 109 LYS A CA 1
ATOM 888 C C . LYS A 1 109 ? -0.418 12.168 -3.632 1.00 88.88 109 LYS A C 1
ATOM 890 O O . LYS A 1 109 ? -1.567 12.339 -3.227 1.00 88.88 109 LYS A O 1
ATOM 895 N N . LYS A 1 110 ? 0.113 12.949 -4.579 1.00 89.06 110 LYS A N 1
ATOM 896 C CA . LYS A 1 110 ? -0.617 14.039 -5.249 1.00 89.06 110 LYS A CA 1
ATOM 897 C C . LYS A 1 110 ? -1.240 13.604 -6.577 1.00 89.06 110 LYS A C 1
ATOM 899 O O . LYS A 1 110 ? -1.910 14.426 -7.197 1.00 89.06 110 LYS A O 1
ATOM 904 N N . LEU A 1 111 ? -1.038 12.349 -6.981 1.00 91.75 111 LEU A N 1
ATOM 905 C CA . LEU A 1 111 ? -1.436 11.800 -8.274 1.00 91.75 111 LEU A CA 1
ATOM 906 C C . LEU A 1 111 ? -0.893 12.629 -9.450 1.00 91.75 111 LEU A C 1
ATOM 908 O O . LEU A 1 111 ? -1.583 12.831 -10.444 1.00 91.75 111 LEU A O 1
ATOM 912 N N . LEU A 1 112 ? 0.336 13.140 -9.324 1.00 93.44 112 LEU A N 1
ATOM 913 C CA . LEU A 1 112 ? 1.021 13.869 -10.399 1.00 93.44 112 LEU A CA 1
ATOM 914 C C . LEU A 1 112 ? 1.751 12.932 -11.373 1.00 93.44 112 LEU A C 1
ATOM 916 O O . LEU A 1 112 ? 2.128 13.357 -12.458 1.00 93.44 112 LEU A O 1
ATOM 920 N N . PHE A 1 113 ? 1.933 11.666 -10.994 1.00 94.38 113 PHE A N 1
ATOM 921 C CA . PHE A 1 113 ? 2.660 10.627 -11.722 1.00 94.38 113 PHE A CA 1
ATOM 922 C C . PHE A 1 113 ? 4.133 10.967 -11.987 1.00 94.38 113 PHE A C 1
ATOM 924 O O . PHE A 1 113 ? 4.744 10.416 -12.901 1.00 94.38 113 PHE A O 1
ATOM 931 N N . ASN A 1 114 ? 4.740 11.831 -11.168 1.00 95.19 114 ASN A N 1
ATOM 932 C CA . ASN A 1 114 ? 6.108 12.312 -11.398 1.00 95.19 114 ASN A CA 1
ATOM 933 C C . ASN A 1 114 ? 7.122 11.160 -11.416 1.00 95.19 114 ASN A C 1
ATOM 935 O O . ASN A 1 114 ? 7.947 11.057 -12.323 1.00 95.19 114 ASN A O 1
ATOM 939 N N . GLU A 1 115 ? 7.028 10.265 -10.430 1.00 94.62 115 GLU A N 1
ATOM 940 C CA . GLU A 1 115 ? 7.912 9.101 -10.329 1.00 94.62 115 GLU A CA 1
ATOM 941 C C . GLU A 1 115 ? 7.671 8.115 -11.481 1.00 94.62 115 GLU A C 1
ATOM 943 O O . GLU A 1 115 ? 8.612 7.533 -12.019 1.00 94.62 115 GLU A O 1
ATOM 948 N N . HIS A 1 116 ? 6.420 7.971 -11.926 1.00 97.25 116 HIS A N 1
ATOM 949 C CA . HIS A 1 116 ? 6.096 7.136 -13.079 1.00 97.25 116 HIS A CA 1
ATOM 950 C C . HIS A 1 116 ? 6.739 7.677 -14.359 1.00 97.25 116 HIS A C 1
ATOM 952 O O . HIS A 1 116 ? 7.453 6.938 -15.034 1.00 97.25 116 HIS A O 1
ATOM 958 N N . VAL A 1 117 ? 6.533 8.964 -14.664 1.00 97.38 117 VAL A N 1
ATOM 959 C CA . VAL A 1 117 ? 7.080 9.617 -15.863 1.00 97.38 117 VAL A CA 1
ATOM 960 C C . VAL A 1 117 ? 8.602 9.534 -15.872 1.00 97.38 117 VAL A C 1
ATOM 962 O O . VAL A 1 117 ? 9.182 9.124 -16.874 1.00 97.38 117 VAL A O 1
ATOM 965 N N . LYS A 1 118 ? 9.251 9.833 -14.740 1.00 96.50 118 LYS A N 1
ATOM 966 C CA . LYS A 1 118 ? 10.706 9.717 -14.592 1.00 96.50 118 LYS A CA 1
ATOM 967 C C . LYS A 1 118 ? 11.200 8.300 -14.900 1.00 96.50 118 LYS A C 1
ATOM 969 O O . LYS A 1 118 ? 12.142 8.131 -15.673 1.00 96.50 118 LYS A O 1
ATOM 974 N N . ASN A 1 119 ? 10.554 7.281 -14.332 1.00 96.00 119 ASN A N 1
ATOM 975 C CA . ASN A 1 119 ? 10.937 5.886 -14.544 1.00 96.00 119 ASN A CA 1
ATOM 976 C C . ASN A 1 119 ? 10.680 5.416 -15.983 1.00 96.00 119 ASN A C 1
ATOM 978 O O . ASN A 1 119 ? 11.466 4.632 -16.516 1.00 96.00 119 ASN A O 1
ATOM 982 N N . MET A 1 120 ? 9.613 5.892 -16.628 1.00 97.00 120 MET A N 1
ATOM 983 C CA . MET A 1 120 ? 9.323 5.579 -18.029 1.00 97.00 120 MET A CA 1
ATOM 984 C C . MET A 1 120 ? 10.308 6.253 -18.989 1.00 97.00 120 MET A C 1
ATOM 986 O O . MET A 1 120 ? 10.809 5.579 -19.886 1.00 97.00 120 MET A O 1
ATOM 990 N N . ALA A 1 121 ? 10.651 7.525 -18.764 1.00 97.25 121 ALA A N 1
ATOM 991 C CA . ALA A 1 121 ? 11.663 8.234 -19.547 1.00 97.25 121 ALA A CA 1
ATOM 992 C C . ALA A 1 121 ? 13.029 7.537 -19.454 1.00 97.25 121 ALA A C 1
ATOM 994 O O . ALA A 1 121 ? 13.601 7.160 -20.470 1.00 97.25 121 ALA A O 1
ATOM 995 N N . ALA A 1 122 ? 13.486 7.215 -18.238 1.00 96.00 122 ALA A N 1
ATOM 996 C CA . ALA A 1 122 ? 14.755 6.515 -18.039 1.00 96.00 122 ALA A CA 1
ATOM 997 C C . ALA A 1 122 ? 14.796 5.124 -18.703 1.00 96.00 122 ALA A C 1
ATOM 999 O O . ALA A 1 122 ? 15.851 4.674 -19.152 1.00 96.00 122 ALA A O 1
ATOM 1000 N N . LYS A 1 123 ? 13.662 4.411 -18.760 1.00 94.81 123 LYS A N 1
ATOM 1001 C CA . LYS A 1 123 ? 13.557 3.145 -19.504 1.00 94.81 123 LYS A CA 1
ATOM 1002 C C . LYS A 1 123 ? 13.653 3.366 -21.013 1.00 94.81 123 LYS A C 1
ATOM 1004 O O . LYS A 1 123 ? 14.328 2.583 -21.677 1.00 94.81 123 LYS A O 1
ATOM 1009 N N . ALA A 1 124 ? 13.004 4.406 -21.534 1.00 96.12 124 ALA A N 1
ATOM 1010 C CA . ALA A 1 124 ? 13.053 4.756 -22.950 1.00 96.12 124 ALA A CA 1
ATOM 1011 C C . ALA A 1 124 ? 14.476 5.139 -23.384 1.00 96.12 124 ALA A C 1
ATOM 1013 O O . ALA A 1 124 ? 14.967 4.604 -24.375 1.00 96.12 124 ALA A O 1
ATOM 1014 N N . ASP A 1 125 ? 15.173 5.960 -22.596 1.00 95.62 125 ASP A N 1
ATOM 1015 C CA . ASP A 1 125 ? 16.556 6.368 -22.873 1.00 95.62 125 ASP A CA 1
ATOM 1016 C C . ASP A 1 125 ? 17.503 5.162 -22.933 1.00 95.62 125 ASP A C 1
ATOM 1018 O O . ASP A 1 125 ? 18.320 5.040 -23.845 1.00 95.62 125 ASP A O 1
ATOM 1022 N N . LYS A 1 126 ? 17.361 4.217 -21.993 1.00 93.75 126 LYS A N 1
ATOM 1023 C CA . LYS A 1 126 ? 18.148 2.972 -21.987 1.00 93.75 126 LYS A CA 1
ATOM 1024 C C . LYS A 1 126 ? 17.869 2.101 -23.209 1.00 93.75 126 LYS A C 1
ATOM 1026 O O . LYS A 1 126 ? 18.807 1.576 -23.802 1.00 93.75 126 LYS A O 1
ATOM 1031 N N . ALA A 1 127 ? 16.599 1.942 -23.578 1.00 93.69 127 ALA A N 1
ATOM 1032 C CA . ALA A 1 127 ? 16.221 1.184 -24.768 1.00 93.69 127 ALA A CA 1
ATOM 1033 C C . ALA A 1 127 ? 16.791 1.835 -26.038 1.00 93.69 127 ALA A C 1
ATOM 1035 O O . ALA A 1 127 ? 17.340 1.145 -26.897 1.00 93.69 127 ALA A O 1
ATOM 1036 N N . HIS A 1 128 ? 16.738 3.166 -26.123 1.00 92.25 128 HIS A N 1
ATOM 1037 C CA . HIS A 1 128 ? 17.312 3.913 -27.233 1.00 92.25 128 HIS A CA 1
ATOM 1038 C C . HIS A 1 128 ? 18.829 3.715 -27.341 1.00 92.25 128 HIS A C 1
ATOM 1040 O O . HIS A 1 128 ? 19.317 3.387 -28.419 1.00 92.25 128 HIS A O 1
ATOM 1046 N N . ALA A 1 129 ? 19.560 3.830 -26.227 1.00 90.31 129 ALA A N 1
ATOM 1047 C CA . ALA A 1 129 ? 21.007 3.621 -26.196 1.00 90.31 129 ALA A CA 1
ATOM 1048 C C . ALA A 1 129 ? 21.408 2.207 -26.653 1.00 90.31 129 ALA A C 1
ATOM 1050 O O . ALA A 1 129 ? 22.351 2.065 -27.423 1.00 90.31 129 ALA A O 1
ATOM 1051 N N . TYR A 1 130 ? 20.660 1.178 -26.241 1.00 84.88 130 TYR A N 1
ATOM 1052 C CA . TYR A 1 130 ? 20.898 -0.206 -26.668 1.00 84.88 130 TYR A CA 1
ATOM 1053 C C . TYR A 1 130 ? 20.662 -0.422 -28.170 1.00 84.88 130 TYR A C 1
ATOM 1055 O O . TYR A 1 130 ? 21.303 -1.261 -28.783 1.00 84.88 130 TYR A O 1
ATOM 1063 N N . THR A 1 131 ? 19.750 0.334 -28.785 1.00 82.12 131 THR A N 1
ATOM 1064 C CA . THR A 1 131 ? 19.469 0.189 -30.225 1.00 82.12 131 THR A CA 1
ATOM 1065 C C . THR A 1 131 ? 20.562 0.826 -31.096 1.00 82.12 131 THR A C 1
ATOM 1067 O O . THR A 1 131 ? 20.621 0.559 -32.292 1.00 82.12 131 THR A O 1
ATOM 1070 N N . GLN A 1 132 ? 21.408 1.687 -30.518 1.00 71.25 132 GLN A N 1
ATOM 1071 C CA . GLN A 1 132 ? 22.525 2.332 -31.219 1.00 71.25 132 GLN A CA 1
ATOM 1072 C C . GLN A 1 132 ? 23.874 1.604 -31.050 1.00 71.25 132 GLN A C 1
ATOM 1074 O O . GLN A 1 132 ? 24.853 2.030 -31.662 1.00 71.25 132 GLN A O 1
ATOM 1079 N N . SER A 1 133 ? 23.941 0.549 -30.228 1.00 61.34 133 SER A N 1
ATOM 1080 C CA . SER A 1 133 ? 25.138 -0.280 -29.991 1.00 61.34 133 SER A CA 1
ATOM 1081 C C . SER A 1 133 ? 25.091 -1.586 -30.768 1.00 61.34 133 SER A C 1
ATOM 1083 O O . SER A 1 133 ? 26.141 -1.974 -31.320 1.00 61.34 133 SER A O 1
#

Secondary structure (DSSP, 8-state):
-------------PPPPEEEEETTEEEEE---S-HHHHHHHHHHHHHHHHHHHHHTT----GGG--B----S-TT----PPEEEE-TTS-EEEEPBPSEEEETTEEEETTS--HHHHHHHHHHHHHHHHHHT-

Radius of gyration: 20.29 Å; Cα contacts (8 Å, |Δi|>4): 124; chains: 1; bounding box: 61×42×73 Å

Mean predicted aligned error: 8.32 Å

pLDDT: mean 85.66, std 17.2, range [33.34, 97.38]

Organism: NCBI:txid153914

Nearest PDB structures (foldseek):
  6dx8-assembly1_B  TM=4.461E-01  e=7.485E+00  Selaginella moellendorffii
  5wx3-assembly2_D  TM=3.821E-01  e=6.200E+00  Tetradium ruticarpum
  6dxc-assembly1_B  TM=4.415E-01  e=9.621E+00  Selaginella moellendorffii

Foldseek 3Di:
DDDDDPPPPPPPPQQDWDWDDDPLDIDIDGDDPDLVVVLVSCLVVVVVVQVVCVVVVHHDDPVLDAAADADPDPPCPDRDWHWDQDPVRDIDTHTHDQWDADPNQIAGNHRPSPVVVVVVVVVVVVVVVVVVD

Sequence (133 aa):
MSNGWAEQQTVQQATPVSLFMYVDDGKLYVSSESLEKNVEILKTAYTEANLWMRRVGLAPDFSKRELMHYTRRRKDKTSPHIKFTDEDGETRKVFAEATVKWLGVYLDKKLLFNEHVKNMAAKADKAHAYTQS

Solvent-accessible surface area (backbone atoms only — not comparable to full-atom values): 8582 Å² total; per-residue (Å²): 132,90,86,79,82,82,76,73,75,73,76,71,76,73,70,76,68,45,77,48,77,54,94,88,52,71,47,81,44,69,82,69,101,41,68,64,60,38,38,54,51,49,51,52,53,49,50,55,50,49,57,50,35,46,76,73,75,40,79,84,63,78,91,74,62,81,36,75,70,81,72,89,64,85,79,66,80,71,73,72,57,39,79,46,72,48,93,89,68,49,75,46,73,40,54,54,47,70,58,48,77,55,97,90,42,40,44,34,58,82,67,75,32,60,70,32,53,54,54,52,52,56,51,49,54,52,54,53,56,60,75,76,109